Protein AF-A0A8T5TSX9-F1 (afdb_monomer_lite)

Secondary structure (DSSP, 8-state):
-------------------EEEEEEPTT-SSEEEEEE-S--TTT--TT--EEEEEPSS--SSGGGEEEEEE-

Structure (mmCIF, N/CA/C/O backbone):
data_AF-A0A8T5TSX9-F1
#
_entry.id   AF-A0A8T5TSX9-F1
#
loop_
_atom_site.group_PDB
_atom_site.id
_atom_site.type_symbol
_atom_site.label_atom_id
_atom_site.label_alt_id
_atom_site.label_comp_id
_atom_site.label_asym_id
_atom_site.label_entity_id
_atom_site.label_seq_id
_atom_site.pdbx_PDB_ins_code
_atom_site.Cartn_x
_atom_site.Cartn_y
_atom_site.Cartn_z
_atom_site.occupancy
_atom_site.B_iso_or_equiv
_atom_site.auth_seq_id
_atom_site.auth_comp_id
_atom_site.auth_asym_id
_atom_site.auth_atom_id
_atom_site.pdbx_PDB_model_num
ATOM 1 N N . TYR A 1 1 ? 24.507 -47.351 7.368 1.00 53.31 1 TYR A N 1
ATOM 2 C CA . TYR A 1 1 ? 23.561 -46.243 7.114 1.00 53.31 1 TYR A CA 1
ATOM 3 C C . TYR A 1 1 ? 24.293 -44.936 7.370 1.00 53.31 1 TYR A C 1
ATOM 5 O O . TYR A 1 1 ? 24.875 -44.788 8.437 1.00 53.31 1 TYR A O 1
ATOM 13 N N . THR A 1 2 ? 24.333 -44.031 6.391 1.00 55.38 2 THR A N 1
ATOM 14 C CA . THR A 1 2 ? 25.001 -42.727 6.532 1.00 55.38 2 THR A CA 1
ATOM 15 C C . THR A 1 2 ? 23.969 -41.708 6.990 1.00 55.38 2 THR A C 1
ATOM 17 O O . THR A 1 2 ? 23.054 -41.379 6.242 1.00 55.38 2 THR A O 1
ATOM 20 N N . ILE A 1 3 ? 24.085 -41.245 8.233 1.00 66.00 3 ILE A N 1
ATOM 21 C CA . ILE A 1 3 ? 23.260 -40.162 8.770 1.00 66.00 3 ILE A CA 1
ATOM 22 C C . ILE A 1 3 ? 24.006 -38.866 8.474 1.00 66.00 3 ILE A C 1
ATOM 24 O O . ILE A 1 3 ? 25.084 -38.639 9.016 1.00 66.00 3 ILE A O 1
ATOM 28 N N . THR A 1 4 ? 23.460 -38.025 7.600 1.00 68.12 4 THR A N 1
ATOM 29 C CA . THR A 1 4 ? 23.959 -36.659 7.422 1.00 68.12 4 THR A CA 1
ATOM 30 C C . THR A 1 4 ? 23.363 -35.800 8.537 1.00 68.12 4 THR A C 1
ATOM 32 O O . THR A 1 4 ? 22.146 -35.608 8.547 1.00 68.12 4 THR A O 1
ATOM 35 N N . PRO A 1 5 ? 24.156 -35.282 9.492 1.00 70.31 5 PRO A N 1
ATOM 36 C CA . PRO A 1 5 ? 23.636 -34.376 10.502 1.00 70.31 5 PRO A CA 1
ATOM 37 C C . PRO A 1 5 ? 23.332 -33.041 9.820 1.00 70.31 5 PRO A C 1
ATOM 39 O O . PRO A 1 5 ? 24.212 -32.199 9.641 1.00 70.31 5 PRO A O 1
ATOM 42 N N . TYR A 1 6 ? 22.088 -32.844 9.381 1.00 67.75 6 TYR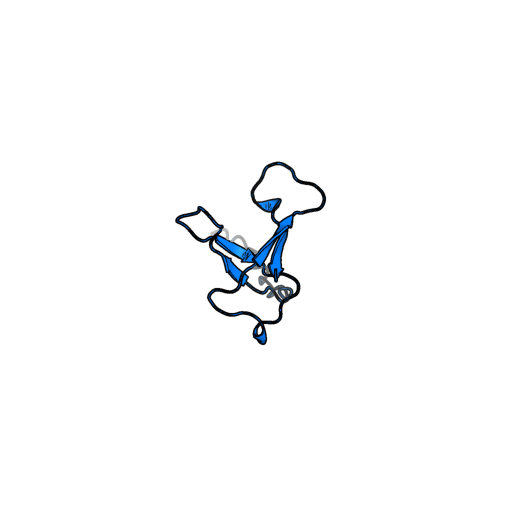 A N 1
ATOM 43 C CA . TYR A 1 6 ? 21.650 -31.516 8.980 1.00 67.75 6 TYR A CA 1
ATOM 44 C C . TYR A 1 6 ? 21.676 -30.647 10.236 1.00 67.75 6 TYR A C 1
ATOM 46 O O . TYR A 1 6 ? 20.976 -30.926 11.211 1.00 67.75 6 TYR A O 1
ATOM 54 N N . ARG A 1 7 ? 22.519 -29.612 10.237 1.00 67.50 7 ARG A N 1
ATOM 55 C CA . ARG A 1 7 ? 22.522 -28.604 11.293 1.00 67.50 7 ARG A CA 1
ATOM 56 C C . ARG A 1 7 ? 21.197 -27.865 11.168 1.00 67.50 7 ARG A C 1
ATOM 58 O O . ARG A 1 7 ? 21.059 -26.991 10.315 1.00 67.50 7 ARG A O 1
ATOM 65 N N . VAL A 1 8 ? 20.211 -28.272 11.967 1.00 65.69 8 VAL A N 1
ATOM 66 C CA . VAL A 1 8 ? 18.974 -27.518 12.158 1.00 65.69 8 VAL A CA 1
ATOM 67 C C . VAL A 1 8 ? 19.416 -26.193 12.753 1.00 65.69 8 VAL A C 1
ATOM 69 O O . VAL A 1 8 ? 19.677 -26.075 13.944 1.00 65.69 8 VAL A O 1
ATOM 72 N N . ASN A 1 9 ? 19.647 -25.215 11.884 1.00 63.97 9 ASN A N 1
ATOM 73 C CA . ASN A 1 9 ? 19.793 -23.851 12.323 1.00 63.97 9 ASN A CA 1
ATOM 74 C C . ASN A 1 9 ? 18.389 -23.500 12.789 1.00 63.97 9 ASN A C 1
ATOM 76 O O . ASN A 1 9 ? 17.497 -23.361 11.945 1.00 63.97 9 ASN A O 1
ATOM 80 N N . ASP A 1 10 ? 18.171 -23.476 14.106 1.00 65.00 10 ASP A N 1
ATOM 81 C CA . ASP A 1 10 ? 16.960 -22.907 14.671 1.00 65.00 10 ASP A CA 1
ATOM 82 C C . ASP A 1 10 ? 16.763 -21.597 13.932 1.00 65.00 10 ASP A C 1
ATOM 84 O O . ASP A 1 10 ? 17.621 -20.707 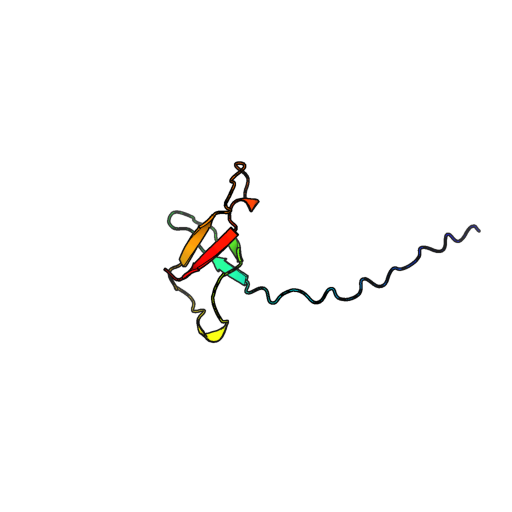13.980 1.00 65.00 10 ASP A O 1
ATOM 88 N N . ARG A 1 11 ? 15.689 -21.521 13.138 1.00 62.28 11 ARG A N 1
ATOM 89 C CA . ARG A 1 11 ? 15.251 -20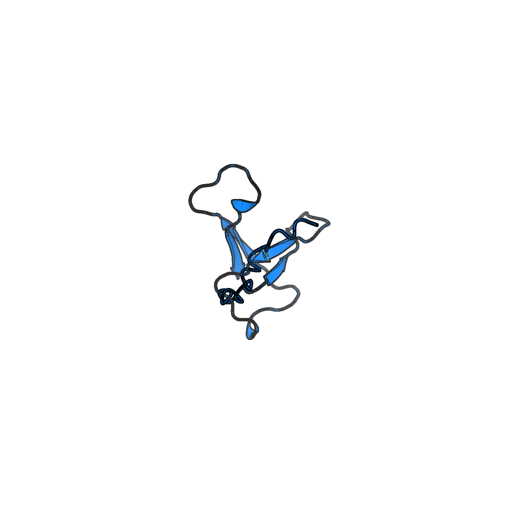.277 12.522 1.00 62.28 11 ARG A CA 1
ATOM 90 C C . ARG A 1 11 ? 14.851 -19.407 13.693 1.00 62.28 11 ARG A C 1
ATOM 92 O O . ARG A 1 11 ? 13.683 -19.346 14.059 1.00 62.28 11 ARG A O 1
ATOM 99 N N . THR A 1 12 ? 15.853 -18.807 14.323 1.00 60.44 12 THR A N 1
ATOM 100 C CA . THR A 1 12 ? 15.712 -17.850 15.398 1.00 60.44 12 THR A CA 1
ATOM 101 C C . THR A 1 12 ? 14.676 -16.890 14.871 1.00 60.44 12 THR A C 1
ATOM 103 O O . THR A 1 12 ? 14.833 -16.393 13.750 1.00 60.44 12 THR A O 1
ATOM 106 N N . HIS A 1 13 ? 13.572 -16.731 15.605 1.00 60.59 13 HIS A N 1
ATOM 107 C CA . HIS A 1 13 ? 12.556 -15.746 15.279 1.00 60.59 13 HIS A CA 1
ATOM 108 C C . HIS A 1 13 ? 13.304 -14.438 15.041 1.00 60.59 13 HIS A C 1
ATOM 110 O O . HIS A 1 13 ? 13.754 -13.789 15.986 1.00 60.59 13 HIS A O 1
ATOM 116 N N . ARG A 1 14 ? 13.520 -14.077 13.769 1.00 64.75 14 ARG A N 1
ATOM 117 C CA . ARG A 1 14 ? 14.051 -12.762 13.447 1.00 64.75 14 ARG A CA 1
ATOM 118 C C . ARG A 1 14 ? 13.018 -11.837 14.053 1.00 64.75 14 ARG A C 1
ATOM 120 O O . ARG A 1 14 ? 11.848 -11.969 13.697 1.00 64.75 14 ARG A O 1
ATOM 127 N N . LYS A 1 15 ? 13.419 -10.989 15.009 1.00 60.75 15 LYS A N 1
ATOM 128 C CA . LYS A 1 15 ? 12.552 -9.922 15.514 1.00 60.75 15 LYS A CA 1
ATOM 129 C C . LYS A 1 15 ? 12.090 -9.160 14.283 1.00 60.75 15 LYS A C 1
ATOM 131 O O . LYS A 1 15 ? 12.862 -8.410 13.687 1.00 60.75 15 LYS A O 1
ATOM 136 N N . ALA A 1 16 ? 10.881 -9.469 13.830 1.00 63.81 16 ALA A N 1
ATOM 137 C CA . ALA A 1 16 ? 10.314 -8.824 12.676 1.00 63.81 16 ALA A CA 1
ATOM 138 C C . ALA A 1 16 ? 10.149 -7.370 13.091 1.00 63.81 16 ALA A C 1
ATOM 140 O O . ALA A 1 16 ? 9.593 -7.082 14.151 1.00 63.81 16 ALA A O 1
ATOM 141 N N . LYS A 1 17 ? 10.699 -6.454 12.293 1.00 68.94 17 LYS A N 1
ATOM 142 C CA . LYS A 1 17 ? 10.361 -5.040 12.423 1.00 68.94 17 LYS A CA 1
ATOM 143 C C . LYS A 1 17 ? 8.832 -4.954 12.415 1.00 68.94 17 LYS A C 1
ATOM 145 O O . LYS A 1 17 ? 8.228 -5.638 11.589 1.00 68.94 17 LYS A O 1
ATOM 150 N N . ASN A 1 18 ? 8.234 -4.182 13.326 1.00 74.69 18 ASN A N 1
ATOM 151 C CA . ASN A 1 18 ? 6.781 -4.000 13.361 1.00 74.69 18 ASN A CA 1
ATOM 152 C C . ASN A 1 18 ? 6.304 -3.635 11.952 1.00 74.69 18 ASN A C 1
ATOM 154 O O . ASN A 1 18 ? 6.657 -2.581 11.424 1.00 74.69 18 ASN A O 1
ATOM 158 N N . LEU A 1 19 ? 5.584 -4.564 11.329 1.00 84.56 19 LEU A N 1
ATOM 159 C CA . LEU A 1 19 ? 5.047 -4.424 9.988 1.00 84.56 19 LEU A CA 1
ATOM 160 C C . LEU A 1 19 ? 3.540 -4.296 10.135 1.00 84.56 19 LEU A C 1
ATOM 162 O O . LEU A 1 19 ? 2.878 -5.243 10.560 1.00 84.56 19 LEU A O 1
ATOM 166 N N . LEU A 1 20 ? 3.011 -3.135 9.771 1.00 91.94 20 LEU A N 1
ATOM 167 C CA . LEU A 1 20 ? 1.579 -2.953 9.634 1.00 91.94 20 LEU A CA 1
ATOM 168 C C . LEU A 1 20 ? 1.183 -3.365 8.217 1.00 91.94 20 LEU A C 1
ATOM 170 O O . LEU A 1 20 ? 1.695 -2.831 7.230 1.00 91.94 20 LEU A O 1
ATOM 174 N N . LEU A 1 21 ? 0.316 -4.366 8.121 1.00 93.31 21 LEU A N 1
ATOM 175 C CA . LEU A 1 21 ? -0.182 -4.893 6.856 1.00 93.31 21 LEU A CA 1
ATOM 176 C C . LEU A 1 21 ? -1.658 -4.548 6.711 1.00 93.31 21 LEU A C 1
ATOM 178 O O . LEU A 1 21 ? -2.422 -4.641 7.670 1.00 93.31 21 LEU A O 1
ATOM 182 N N . GLY A 1 22 ? -2.048 -4.177 5.497 1.00 93.50 22 GLY A N 1
ATOM 183 C CA . GLY A 1 22 ? -3.427 -3.879 5.143 1.00 93.50 22 GLY A CA 1
ATOM 184 C C . GLY A 1 22 ? -3.787 -4.481 3.794 1.00 93.50 22 GLY A C 1
ATOM 185 O O . GLY A 1 22 ? -2.924 -4.696 2.940 1.00 93.50 22 GLY A O 1
ATOM 186 N N . MET A 1 23 ? -5.076 -4.748 3.606 1.00 95.56 23 MET A N 1
ATOM 187 C CA . MET A 1 23 ? -5.631 -5.092 2.304 1.00 95.56 23 MET A CA 1
ATOM 188 C C . MET A 1 23 ? -6.125 -3.807 1.640 1.00 95.56 23 MET A C 1
ATOM 190 O O . MET A 1 23 ? -7.076 -3.191 2.117 1.00 95.56 23 MET A O 1
ATOM 194 N N . VAL A 1 24 ? -5.460 -3.395 0.563 1.00 94.62 24 VAL A N 1
ATOM 195 C CA . VAL A 1 24 ? -5.742 -2.142 -0.141 1.00 94.62 24 VAL A CA 1
ATOM 196 C C . VAL A 1 24 ? -6.344 -2.453 -1.502 1.00 94.62 24 VAL A C 1
ATOM 198 O O . VAL A 1 24 ? -5.754 -3.182 -2.301 1.00 94.62 24 VAL A O 1
ATOM 201 N N . GLN A 1 25 ? -7.520 -1.889 -1.767 1.00 95.12 25 GLN A N 1
ATOM 202 C CA . GLN A 1 25 ? -8.118 -1.889 -3.094 1.00 95.12 25 GLN A CA 1
ATOM 203 C C . GLN A 1 25 ? -7.670 -0.629 -3.831 1.00 95.12 25 GLN A C 1
ATOM 205 O O . GLN A 1 25 ? -7.907 0.485 -3.366 1.00 95.12 25 GLN A O 1
ATOM 210 N N . ILE A 1 26 ? -6.996 -0.816 -4.962 1.00 93.06 26 ILE A N 1
ATOM 211 C CA . ILE A 1 26 ? -6.577 0.289 -5.827 1.00 93.06 26 ILE A CA 1
ATOM 212 C C . ILE A 1 26 ? -7.800 0.773 -6.609 1.00 93.06 26 ILE A C 1
ATOM 214 O O . ILE A 1 26 ? -8.592 -0.041 -7.088 1.00 93.06 26 ILE A O 1
ATOM 218 N N . ASP A 1 27 ? -7.958 2.088 -6.746 1.00 93.25 27 ASP A N 1
ATOM 219 C CA . ASP A 1 27 ? -9.062 2.665 -7.513 1.00 93.25 27 ASP A CA 1
ATOM 220 C C . ASP A 1 27 ? -9.029 2.149 -8.968 1.00 93.25 27 ASP A C 1
ATOM 222 O O . ASP A 1 27 ? -7.993 2.161 -9.631 1.00 93.25 27 ASP A O 1
ATOM 226 N N . GLY A 1 28 ? -10.170 1.651 -9.453 1.00 92.88 28 GLY A N 1
ATOM 227 C CA . GLY A 1 28 ? -10.284 1.001 -10.767 1.00 92.88 28 GLY A CA 1
ATOM 228 C C . GLY A 1 28 ? -9.908 -0.487 -10.795 1.00 92.88 28 GLY A C 1
ATOM 229 O O . GLY A 1 28 ? -10.049 -1.120 -11.838 1.00 92.88 28 GLY A O 1
ATOM 230 N N . SER A 1 29 ? -9.469 -1.065 -9.671 1.00 93.19 29 SER A N 1
ATOM 231 C CA . SER A 1 29 ? -9.216 -2.503 -9.538 1.00 93.19 29 SER A CA 1
ATOM 232 C C . SER A 1 29 ? -10.428 -3.256 -8.985 1.00 93.19 29 SER A C 1
ATOM 234 O O . SER A 1 29 ? -11.097 -2.806 -8.050 1.00 93.19 29 SER A O 1
ATOM 236 N N . ASN A 1 30 ? -10.643 -4.468 -9.501 1.00 94.44 30 ASN A N 1
ATOM 237 C CA . ASN A 1 30 ? -11.622 -5.422 -8.970 1.00 94.44 30 ASN A CA 1
ATOM 238 C C . ASN A 1 30 ? -11.034 -6.308 -7.859 1.00 94.44 30 ASN A C 1
ATOM 240 O O . ASN A 1 30 ? -11.757 -7.082 -7.236 1.00 94.44 30 ASN A O 1
ATOM 244 N N . THR A 1 31 ? -9.722 -6.224 -7.631 1.00 93.62 31 THR A N 1
ATOM 245 C CA . THR A 1 31 ? -8.993 -7.015 -6.638 1.00 93.62 31 THR A CA 1
ATOM 246 C C . THR A 1 31 ? -8.186 -6.126 -5.701 1.00 93.62 31 THR A C 1
ATOM 248 O O . THR A 1 31 ? -7.730 -5.035 -6.060 1.00 93.62 31 THR A O 1
ATOM 251 N N . SER A 1 32 ? -7.999 -6.623 -4.483 1.00 94.06 32 SER A N 1
ATOM 252 C CA . SER A 1 32 ? -7.199 -5.967 -3.455 1.00 94.06 32 SER A CA 1
ATOM 253 C C . SER A 1 32 ? -5.838 -6.634 -3.325 1.00 94.06 32 SER A C 1
ATOM 255 O O . SER A 1 32 ? -5.701 -7.839 -3.539 1.00 94.06 32 SER A O 1
ATOM 257 N N . ILE A 1 33 ? -4.838 -5.857 -2.921 1.00 93.06 33 ILE A N 1
ATOM 258 C CA . ILE A 1 33 ? -3.496 -6.358 -2.629 1.00 93.06 33 ILE A CA 1
ATOM 259 C C . ILE A 1 33 ? -3.213 -6.264 -1.134 1.00 93.06 33 ILE A C 1
ATOM 261 O O . ILE A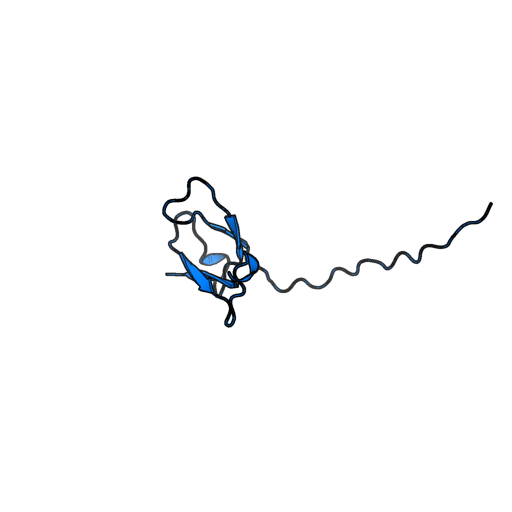 1 33 ? -3.604 -5.302 -0.473 1.00 93.06 33 ILE A O 1
ATOM 265 N N . VAL A 1 34 ? -2.529 -7.268 -0.590 1.00 94.38 34 VAL A N 1
ATOM 266 C CA . VAL A 1 34 ? -2.021 -7.218 0.784 1.00 94.38 34 VAL A CA 1
ATOM 267 C C . VAL A 1 34 ? -0.644 -6.581 0.742 1.00 94.38 34 VAL A C 1
ATOM 269 O O . VAL A 1 34 ? 0.283 -7.137 0.152 1.00 94.38 34 VAL A O 1
ATOM 272 N N . TYR A 1 35 ? -0.514 -5.405 1.346 1.00 93.69 35 TYR A N 1
ATOM 273 C CA . TYR A 1 35 ? 0.732 -4.654 1.309 1.00 93.69 35 TYR A CA 1
ATOM 274 C C . TYR A 1 35 ? 0.985 -3.870 2.598 1.00 93.69 35 TYR A C 1
ATOM 276 O O . TYR A 1 35 ? 0.166 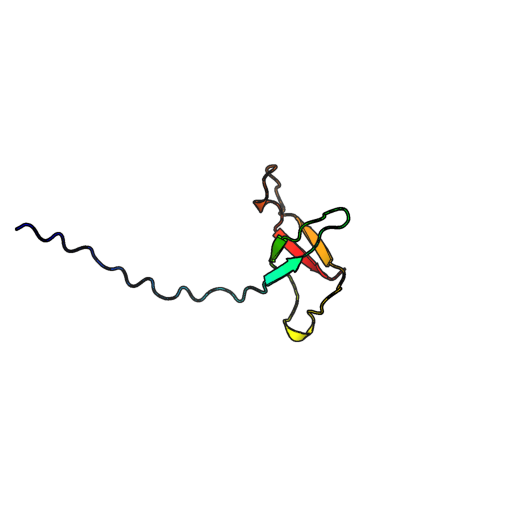-3.850 3.519 1.00 93.69 35 TYR A O 1
ATOM 284 N N . ARG A 1 36 ? 2.172 -3.264 2.682 1.00 94.00 36 ARG A N 1
ATOM 285 C CA . ARG A 1 36 ? 2.626 -2.500 3.849 1.00 94.00 36 ARG A CA 1
ATOM 286 C C . ARG A 1 36 ? 1.907 -1.158 3.941 1.00 94.00 36 ARG A C 1
ATOM 288 O O . ARG A 1 36 ? 1.880 -0.417 2.959 1.00 94.00 36 ARG A O 1
ATOM 295 N N . LEU A 1 37 ? 1.404 -0.849 5.132 1.00 94.00 37 LEU A N 1
ATOM 296 C CA . LEU A 1 37 ? 0.957 0.485 5.522 1.00 94.00 37 LEU A CA 1
ATOM 297 C C . LEU A 1 37 ? 2.119 1.189 6.231 1.00 94.00 37 LEU A C 1
ATOM 299 O O . LEU A 1 37 ? 2.721 0.625 7.147 1.00 94.00 37 LEU A O 1
ATOM 303 N N . LEU A 1 38 ? 2.469 2.382 5.766 1.00 93.06 38 LEU A N 1
ATOM 304 C CA . LEU A 1 38 ? 3.587 3.177 6.260 1.00 93.06 38 LEU A CA 1
ATOM 305 C C . LEU A 1 38 ? 3.058 4.362 7.066 1.00 93.06 38 LEU A C 1
ATOM 307 O O . LEU A 1 38 ? 1.978 4.874 6.776 1.00 93.06 38 LEU A O 1
ATOM 311 N N . ASP A 1 39 ? 3.828 4.761 8.079 1.00 90.81 39 ASP A N 1
ATOM 312 C CA . ASP A 1 39 ? 3.560 5.921 8.940 1.00 90.81 39 ASP A CA 1
ATOM 313 C C . ASP A 1 39 ? 2.153 5.931 9.564 1.00 90.81 39 ASP A C 1
ATOM 315 O O . ASP A 1 39 ? 1.520 6.972 9.725 1.00 90.81 39 ASP A O 1
ATOM 319 N N . LEU A 1 40 ? 1.661 4.740 9.910 1.00 89.88 40 LEU A N 1
ATOM 320 C CA . LEU A 1 40 ? 0.351 4.515 10.509 1.00 89.88 40 LEU A CA 1
ATOM 321 C C . LEU A 1 40 ? 0.488 3.643 11.753 1.00 89.88 40 LEU A C 1
ATOM 323 O O . LEU A 1 40 ? 1.221 2.649 11.749 1.00 89.88 40 LEU A O 1
ATOM 327 N N . GLU A 1 41 ? -0.259 3.984 12.800 1.00 90.00 41 GLU A N 1
ATOM 328 C CA . GLU A 1 41 ? -0.452 3.100 13.943 1.00 90.00 41 GLU A CA 1
ATOM 329 C C . GLU A 1 41 ? -1.673 2.190 13.720 1.00 90.00 41 GLU A C 1
ATOM 331 O O . GLU A 1 41 ? -2.609 2.558 13.004 1.00 90.00 41 GLU A O 1
ATOM 336 N N . PRO A 1 42 ? -1.723 0.993 14.336 1.00 90.06 42 PRO A N 1
ATOM 337 C CA . PRO A 1 42 ? -2.883 0.105 14.224 1.00 90.06 42 PRO A CA 1
ATOM 338 C C . PRO A 1 42 ? -4.214 0.762 14.630 1.00 90.06 42 PRO A C 1
ATOM 340 O O . PRO A 1 42 ? -5.256 0.418 14.081 1.00 90.06 42 PRO A O 1
ATOM 343 N N . SER A 1 43 ? -4.175 1.708 15.572 1.00 91.38 43 SER A N 1
ATOM 344 C CA . SER A 1 43 ? -5.306 2.519 16.049 1.00 91.38 43 SER A CA 1
ATOM 345 C C . SER A 1 43 ? -5.869 3.470 14.990 1.00 91.38 43 SER A C 1
ATOM 347 O O . SER A 1 43 ? -7.057 3.799 15.035 1.00 91.38 43 SER A O 1
ATOM 349 N N . ASP A 1 44 ? -5.045 3.901 14.036 1.00 89.75 44 ASP A N 1
ATOM 350 C CA . ASP A 1 44 ? -5.460 4.811 12.971 1.00 89.75 44 ASP A CA 1
ATOM 351 C C . ASP A 1 44 ? -6.166 4.075 11.831 1.00 89.75 44 ASP A C 1
ATOM 353 O O . ASP A 1 44 ? -7.010 4.660 11.150 1.00 89.75 44 ASP A O 1
ATOM 357 N N . VAL A 1 45 ? -5.849 2.794 11.619 1.00 92.25 45 VAL A N 1
ATOM 358 C CA . VAL A 1 45 ? -6.336 2.016 10.474 1.00 92.25 45 VAL A CA 1
ATOM 359 C C . VAL A 1 45 ? -7.825 1.709 10.606 1.00 92.25 45 VAL A C 1
ATOM 361 O O . VAL A 1 45 ? -8.282 1.079 11.558 1.00 92.25 45 VAL A O 1
ATOM 364 N N . LYS A 1 46 ? -8.593 2.109 9.588 1.00 93.38 46 LYS A N 1
ATOM 365 C CA . LYS A 1 46 ? -10.033 1.844 9.483 1.00 93.38 46 LYS A CA 1
ATOM 366 C C . LYS A 1 46 ? -10.384 1.320 8.098 1.00 93.38 46 LYS A C 1
ATOM 368 O O . LYS A 1 46 ? -9.787 1.717 7.098 1.00 93.38 46 LYS A O 1
ATOM 373 N N . ILE A 1 47 ? -11.392 0.455 8.040 1.00 94.00 47 ILE A N 1
ATOM 374 C CA . ILE A 1 47 ? -11.956 -0.019 6.772 1.00 94.00 47 ILE A CA 1
ATOM 375 C C . ILE A 1 47 ? -12.527 1.183 6.009 1.00 94.00 47 ILE A C 1
ATOM 377 O O . ILE A 1 47 ? -13.201 2.029 6.591 1.00 94.00 47 ILE A O 1
ATOM 381 N N . GLY A 1 48 ? -12.233 1.265 4.710 1.00 92.69 48 GLY A N 1
ATOM 382 C CA . GLY A 1 48 ? -12.664 2.371 3.849 1.00 92.69 48 GLY A CA 1
ATOM 383 C C . GLY A 1 48 ? -11.785 3.625 3.917 1.00 92.69 48 GLY A C 1
ATOM 384 O O . GLY A 1 48 ? -12.081 4.602 3.231 1.00 92.69 48 GLY A O 1
ATOM 385 N N . MET A 1 49 ? -10.698 3.615 4.700 1.00 93.69 49 MET A N 1
ATOM 386 C CA . MET A 1 49 ? -9.707 4.693 4.690 1.00 93.69 49 MET A CA 1
ATOM 387 C C . MET A 1 49 ? -9.105 4.868 3.289 1.00 93.69 49 MET A C 1
ATOM 389 O O . MET A 1 49 ? -8.734 3.896 2.631 1.00 93.69 49 MET A O 1
ATOM 393 N N . LYS A 1 50 ? -8.966 6.123 2.851 1.00 94.44 50 LYS A N 1
ATOM 394 C CA . LYS A 1 50 ? -8.229 6.460 1.633 1.00 94.44 50 LYS A CA 1
ATOM 395 C C . LYS A 1 50 ? -6.733 6.509 1.921 1.00 94.44 50 LYS A C 1
ATOM 397 O O . LYS A 1 50 ? -6.287 7.118 2.891 1.00 94.44 50 LYS A O 1
ATOM 402 N N . VAL A 1 51 ? -5.975 5.844 1.061 1.00 95.06 51 VAL A N 1
ATOM 403 C CA . VAL A 1 51 ? -4.520 5.741 1.137 1.00 95.06 51 VAL A CA 1
ATOM 404 C C . VAL A 1 51 ? -3.923 6.040 -0.230 1.00 95.06 51 VAL A C 1
ATOM 406 O O . VAL A 1 51 ? -4.587 5.886 -1.256 1.00 95.06 51 VAL A O 1
ATOM 409 N N . LYS A 1 52 ? -2.659 6.448 -0.249 1.00 95.25 52 LYS A N 1
ATOM 410 C CA . LYS A 1 52 ? -1.898 6.727 -1.465 1.00 95.25 52 LYS A CA 1
ATOM 411 C C . LYS A 1 52 ? -0.643 5.864 -1.505 1.00 95.25 52 LYS A C 1
ATOM 413 O O . LYS A 1 52 ? -0.059 5.564 -0.468 1.00 95.25 52 LYS A O 1
ATOM 418 N N . ILE A 1 53 ? -0.231 5.470 -2.708 1.00 94.38 53 ILE A N 1
ATOM 419 C CA . ILE A 1 53 ? 1.024 4.744 -2.921 1.00 94.38 53 ILE A CA 1
ATOM 420 C C . ILE A 1 53 ? 2.208 5.672 -2.637 1.00 94.38 53 ILE A C 1
ATOM 422 O O . ILE A 1 53 ? 2.310 6.756 -3.217 1.00 94.38 53 ILE A O 1
ATOM 426 N N . GLU A 1 54 ? 3.123 5.206 -1.795 1.00 94.69 54 GLU A N 1
ATOM 427 C CA . GLU A 1 54 ? 4.487 5.708 -1.718 1.00 94.69 54 GLU A CA 1
ATOM 428 C C . GLU A 1 54 ? 5.387 4.793 -2.561 1.00 94.69 54 GLU A C 1
ATOM 430 O O . GLU A 1 54 ? 5.456 3.579 -2.341 1.00 94.69 54 GLU A O 1
ATOM 435 N N . TRP A 1 55 ? 6.061 5.370 -3.552 1.00 94.44 55 TRP A N 1
ATOM 436 C CA . TRP A 1 55 ? 6.993 4.651 -4.419 1.00 94.44 55 TRP A CA 1
ATOM 437 C C . TRP A 1 55 ? 8.393 4.607 -3.801 1.00 94.44 55 TRP A C 1
ATOM 439 O O . TRP A 1 55 ? 8.777 5.479 -3.021 1.00 94.44 55 TRP A O 1
ATOM 449 N N . ALA A 1 56 ? 9.170 3.588 -4.152 1.00 92.81 56 ALA A N 1
ATOM 450 C CA . ALA A 1 56 ? 10.593 3.545 -3.855 1.00 92.81 56 ALA A CA 1
ATOM 451 C C . ALA A 1 56 ? 11.335 4.663 -4.608 1.00 92.81 56 ALA A C 1
ATOM 453 O O . ALA A 1 56 ? 10.926 5.074 -5.691 1.00 92.81 56 ALA A O 1
ATOM 454 N N . GLU A 1 57 ? 12.469 5.119 -4.067 1.00 90.44 57 GLU A N 1
ATOM 455 C CA . GLU A 1 57 ? 13.281 6.186 -4.679 1.00 90.44 57 GLU A CA 1
ATOM 456 C C . GLU A 1 57 ? 13.745 5.854 -6.105 1.00 90.44 57 GLU A C 1
ATOM 458 O O . GLU A 1 57 ? 13.914 6.744 -6.935 1.00 90.44 57 GLU A O 1
ATOM 463 N N . LYS A 1 58 ? 13.972 4.567 -6.387 1.00 91.44 58 LYS A N 1
ATOM 464 C CA . LYS A 1 58 ? 14.356 4.063 -7.706 1.00 91.44 58 LYS A CA 1
ATOM 465 C C . LYS A 1 58 ? 13.416 2.940 -8.102 1.00 91.44 58 LYS A C 1
ATOM 467 O O . LYS A 1 58 ? 13.478 1.865 -7.506 1.00 91.44 58 LYS A O 1
ATOM 472 N N . THR A 1 59 ? 12.597 3.195 -9.113 1.00 92.75 59 THR A N 1
ATOM 473 C CA . THR A 1 59 ? 11.681 2.213 -9.686 1.00 92.75 59 THR A CA 1
ATOM 474 C C . THR A 1 59 ? 12.370 1.419 -10.797 1.00 92.75 59 THR A C 1
ATOM 476 O O . THR A 1 59 ? 13.174 1.958 -11.563 1.00 92.75 59 THR A O 1
ATOM 479 N N . LYS A 1 60 ? 12.108 0.115 -10.856 1.00 91.69 60 LYS A N 1
ATOM 480 C CA . LYS A 1 60 ? 12.686 -0.833 -11.821 1.00 91.69 60 LYS A CA 1
ATOM 481 C C . LYS A 1 60 ? 11.646 -1.430 -12.771 1.00 91.69 60 LYS A C 1
ATOM 483 O O . LYS A 1 60 ? 12.014 -2.182 -13.670 1.00 91.69 60 LYS A O 1
ATOM 488 N N . GLY A 1 61 ? 10.376 -1.073 -12.605 1.00 87.56 61 GLY A N 1
ATOM 489 C CA . GLY A 1 61 ? 9.247 -1.612 -13.355 1.00 87.56 61 GLY A CA 1
ATOM 490 C C . GLY A 1 61 ? 8.717 -2.928 -12.787 1.00 87.56 61 GLY A C 1
ATOM 491 O O . GLY A 1 61 ? 8.104 -3.694 -13.527 1.00 87.56 61 GLY A O 1
ATOM 492 N N . ASP A 1 62 ? 8.954 -3.212 -11.504 1.00 90.81 62 ASP A N 1
ATOM 493 C CA . ASP A 1 62 ? 8.477 -4.428 -10.842 1.00 90.81 62 ASP A CA 1
ATOM 494 C C . ASP A 1 62 ? 7.602 -4.107 -9.615 1.00 90.81 62 ASP A C 1
ATOM 496 O O . ASP A 1 62 ? 7.672 -3.001 -9.077 1.00 90.81 62 ASP A O 1
ATOM 500 N N . PRO A 1 63 ? 6.746 -5.037 -9.146 1.00 83.25 63 PRO A N 1
ATOM 501 C CA . PRO A 1 63 ? 5.827 -4.765 -8.037 1.00 83.25 63 PRO A CA 1
ATOM 502 C C . PRO A 1 63 ? 6.502 -4.298 -6.737 1.00 83.25 63 PRO A C 1
ATOM 504 O O . PRO A 1 63 ? 5.855 -3.655 -5.909 1.00 83.25 63 PRO A O 1
ATOM 507 N N . SER A 1 64 ? 7.792 -4.595 -6.546 1.00 86.88 64 SER A N 1
ATOM 508 C CA . SER A 1 64 ? 8.568 -4.172 -5.372 1.00 86.88 64 SER A CA 1
ATOM 509 C C . SER A 1 64 ? 8.877 -2.674 -5.366 1.00 86.88 64 SER A C 1
ATOM 511 O O . SER A 1 64 ? 9.331 -2.157 -4.345 1.00 86.88 64 SER A O 1
ATOM 513 N N . ASP A 1 65 ? 8.615 -1.976 -6.473 1.00 92.06 65 ASP A N 1
ATOM 514 C CA . ASP A 1 65 ? 8.724 -0.521 -6.578 1.00 92.06 65 ASP A CA 1
ATOM 515 C C . ASP A 1 65 ? 7.730 0.205 -5.671 1.00 92.06 65 ASP A C 1
ATOM 517 O O . ASP A 1 65 ? 7.951 1.356 -5.292 1.00 92.06 65 ASP A O 1
ATOM 521 N N . ILE A 1 66 ? 6.637 -0.459 -5.296 1.00 93.00 66 ILE A N 1
ATOM 522 C CA . ILE A 1 66 ? 5.713 0.048 -4.290 1.00 93.00 66 ILE A CA 1
ATOM 523 C C . ILE A 1 66 ? 6.420 -0.079 -2.938 1.00 93.00 66 ILE A C 1
ATOM 525 O O . ILE A 1 66 ? 6.627 -1.180 -2.427 1.00 93.00 66 ILE A O 1
ATOM 529 N N . LYS A 1 67 ? 6.788 1.042 -2.318 1.00 93.31 67 LYS A N 1
ATOM 530 C CA . LYS A 1 67 ? 7.384 1.030 -0.975 1.00 93.31 67 LYS A CA 1
ATOM 531 C C . LYS A 1 67 ? 6.321 0.684 0.069 1.00 93.31 67 LYS A C 1
ATOM 533 O O . LYS A 1 67 ? 6.565 -0.133 0.961 1.00 93.31 67 LYS A O 1
ATOM 538 N N . GLY A 1 68 ? 5.129 1.256 -0.085 1.00 93.88 68 GLY A N 1
ATOM 539 C CA . GLY A 1 68 ? 3.972 1.006 0.763 1.00 93.88 68 GLY A CA 1
ATOM 540 C C . GLY A 1 68 ? 2.822 1.963 0.476 1.00 93.88 68 GLY A C 1
ATOM 541 O O . GLY A 1 68 ? 2.836 2.686 -0.517 1.00 93.88 68 GLY A O 1
ATOM 542 N N . PHE A 1 69 ? 1.829 1.957 1.357 1.00 94.75 69 PHE A N 1
ATOM 543 C CA . PHE A 1 69 ? 0.700 2.879 1.324 1.00 94.75 69 PHE A CA 1
ATOM 544 C C . PHE A 1 69 ? 0.723 3.787 2.547 1.00 94.75 69 PHE A C 1
ATOM 546 O O . PHE A 1 69 ? 0.844 3.302 3.669 1.00 94.75 69 PHE A O 1
ATOM 553 N N . VAL A 1 70 ? 0.567 5.085 2.323 1.00 94.56 70 VAL A N 1
ATOM 554 C CA . VAL A 1 70 ? 0.469 6.114 3.364 1.00 94.56 70 VAL A CA 1
ATOM 555 C C . VAL A 1 70 ? -0.948 6.672 3.406 1.00 94.56 70 VAL A C 1
ATOM 557 O O . VAL A 1 70 ? -1.695 6.575 2.426 1.00 94.56 70 VAL A O 1
ATOM 560 N N . LYS A 1 71 ? -1.333 7.265 4.535 1.00 93.25 71 LYS A N 1
ATOM 561 C CA . LYS A 1 71 ? -2.610 7.977 4.651 1.00 93.25 71 LYS A CA 1
ATOM 562 C C .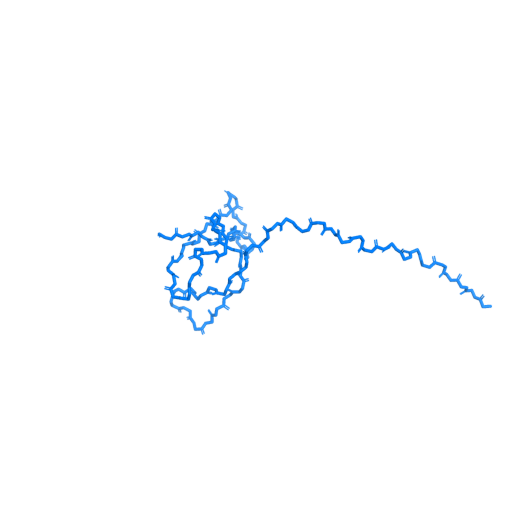 LYS A 1 71 ? -2.663 9.142 3.656 1.00 93.25 71 LYS A C 1
ATOM 564 O O . LYS A 1 71 ? -1.671 9.851 3.494 1.00 93.25 71 LYS A O 1
ATOM 569 N N . MET A 1 72 ? -3.809 9.304 2.988 1.00 87.75 72 MET A N 1
ATOM 570 C CA . MET A 1 72 ? -4.091 10.472 2.145 1.00 87.75 72 MET A CA 1
ATOM 571 C C . MET A 1 72 ? -4.506 11.684 2.981 1.00 87.75 72 MET A C 1
ATOM 573 O O . MET A 1 72 ? -5.199 11.483 4.007 1.00 87.75 72 MET A O 1
#

Foldseek 3Di:
DDDDPDPPPPPPPPPPDDFDWDFDDDVVDPGTDIWTEPPDDPVRDDPPFDWDFDADPDDDPDPVRGVTIYGD

Sequence (72 aa):
YTITPYRVNDRTHRKAKNLLLGMVQIDGSNTSIVYRLLDLEPSDVKIGMKVKIEWAEKTKGDPSDIKGFVKM

pLDDT: mean 85.43, std 12.59, range [53.31, 95.56]

Radius of gyration: 18.48 Å; chains: 1; bounding box: 38×57×29 Å